Protein AF-A0A8T7DWM3-F1 (afdb_monomer)

Secondary structure (DSSP, 8-state):
-----TTS-HHHHHHHH--S-EEEEESS--HHHHHHHHHHHHH----EEEEES---HHHHHHHHHHT-SEEEES---GGGHHHHHHHHHHHHHHHHHHHHHHHHHHHHHHHHHHHHHHHHHHHHHHT--HHHHHHHHHHHHHHTT--HHHHHHHHHHHHHH--

Solvent-accessible surface area (backbone atoms only — not comparable to full-atom values): 9073 Å² total; per-residue (Å²): 140,84,89,78,61,92,90,50,68,60,47,61,52,46,69,73,67,57,59,83,59,45,80,45,80,41,68,64,75,47,68,74,59,48,50,51,43,35,47,27,38,71,74,56,74,51,23,22,40,37,42,27,63,53,78,52,66,72,47,52,54,49,41,46,71,39,53,46,55,35,81,41,60,72,81,87,57,76,82,50,50,63,62,49,51,53,49,20,44,52,53,35,54,53,53,51,49,54,54,49,52,53,52,53,52,53,49,54,50,51,42,50,53,39,39,53,52,25,33,54,49,43,21,68,79,67,74,39,54,70,70,55,24,49,51,51,48,48,51,52,12,62,77,66,76,47,55,56,53,60,47,15,49,53,50,45,56,54,54,68,72,76,109

pLDDT: mean 90.63, std 6.77, range [48.41, 96.38]

Sequence (163 aa):
MKLIGPEDEASRYVESLRPDAIIIVSDRMGDPVLDVINSVTRTRPAPMLVFTRDSRQDTIDSAVKAGVTTYVVDCDAPERLVPLLNVTRARFKEQKALRKELAETKKALHERKRVEKAKGIIMKTKSLSEDQAYNAMRKLAMNHNKRIGEIAEQIISASEVLV

Foldseek 3Di:
DDDDDLPDLVLVVCVVVVDQEEEAEDQDQDDSVLVSLLSNCVSDQHQYEYEYQDPDPVSVVSSVVSRHQYYHHPDPDPVCPVVRSVSSSVSSVVVVVVVVVVVVVVVVVVLVVLLVVLLVLCCVVVVDDSVRSNVVLVVVCVVVVHDSSVSSVVSVVVVVVVD

Mean predicted aligned error: 6.69 Å

Structure (mmCIF, N/CA/C/O backbone):
data_AF-A0A8T7DWM3-F1
#
_entry.id   AF-A0A8T7DWM3-F1
#
loop_
_atom_site.group_PDB
_atom_site.id
_atom_site.type_symbol
_atom_site.label_atom_id
_atom_site.label_alt_id
_atom_site.label_comp_id
_atom_site.label_asym_id
_atom_site.label_entity_id
_atom_site.label_seq_id
_atom_site.pdbx_PDB_ins_code
_atom_site.Cartn_x
_atom_site.Cartn_y
_atom_site.Cartn_z
_atom_site.occupancy
_atom_site.B_iso_or_equiv
_atom_site.auth_seq_id
_atom_site.auth_comp_id
_atom_site.auth_asym_id
_atom_site.auth_atom_id
_atom_site.pdbx_PDB_model_num
ATOM 1 N N . MET A 1 1 ? 8.293 -12.265 -22.593 1.00 72.56 1 MET A N 1
ATOM 2 C CA . MET A 1 1 ? 8.270 -10.787 -22.532 1.00 72.56 1 MET A CA 1
ATOM 3 C C . MET A 1 1 ? 7.166 -10.305 -23.460 1.00 72.56 1 MET A C 1
ATOM 5 O O . MET A 1 1 ? 7.131 -10.766 -24.593 1.00 72.56 1 MET A O 1
ATOM 9 N N . LYS A 1 2 ? 6.231 -9.478 -22.984 1.00 82.00 2 LYS A N 1
ATOM 10 C CA . LYS A 1 2 ? 5.167 -8.887 -23.811 1.00 82.00 2 LYS A CA 1
ATOM 11 C C . LYS A 1 2 ? 5.457 -7.392 -23.925 1.00 82.00 2 LYS A C 1
ATOM 13 O O . LYS A 1 2 ? 5.616 -6.746 -22.895 1.00 82.00 2 LYS A O 1
ATOM 18 N N . LEU A 1 3 ? 5.579 -6.887 -25.150 1.00 82.88 3 LEU A N 1
ATOM 19 C CA . LEU A 1 3 ? 5.711 -5.455 -25.415 1.00 82.88 3 LEU A CA 1
ATOM 20 C C . LEU A 1 3 ? 4.311 -4.829 -25.420 1.00 82.88 3 LEU A C 1
ATOM 22 O O . LEU A 1 3 ? 3.385 -5.431 -25.966 1.00 82.88 3 LEU A O 1
ATOM 26 N N . ILE A 1 4 ? 4.177 -3.670 -24.784 1.00 81.69 4 ILE A N 1
ATOM 27 C CA . ILE A 1 4 ? 2.934 -2.905 -24.658 1.00 81.69 4 ILE A CA 1
ATOM 28 C C . ILE A 1 4 ? 3.234 -1.502 -25.186 1.00 81.69 4 ILE A C 1
ATOM 30 O O . ILE A 1 4 ? 4.252 -0.918 -24.807 1.00 81.69 4 ILE A O 1
ATOM 34 N N . GLY A 1 5 ? 2.404 -1.008 -26.100 1.00 76.06 5 GLY A N 1
ATOM 35 C CA . GLY A 1 5 ? 2.544 0.324 -26.675 1.00 76.06 5 GLY A CA 1
ATOM 36 C C . GLY A 1 5 ? 1.976 1.421 -25.765 1.00 76.06 5 GLY A C 1
ATOM 37 O O . GLY A 1 5 ? 1.293 1.129 -24.786 1.00 76.06 5 GLY A O 1
ATOM 38 N N . PRO A 1 6 ? 2.227 2.700 -26.081 1.00 67.44 6 PRO A N 1
ATOM 39 C CA . PRO A 1 6 ? 1.728 3.832 -25.296 1.00 67.44 6 PRO A CA 1
ATOM 40 C C . PRO A 1 6 ? 0.200 4.016 -25.358 1.00 67.44 6 PRO A C 1
ATOM 42 O O . PRO A 1 6 ? -0.360 4.638 -24.463 1.00 67.44 6 PRO A O 1
ATOM 45 N N . GLU A 1 7 ? -0.472 3.481 -26.383 1.00 65.56 7 GLU A N 1
ATOM 46 C CA . GLU A 1 7 ? -1.939 3.545 -26.536 1.00 65.56 7 GLU A CA 1
ATOM 47 C C . GLU A 1 7 ? -2.678 2.397 -25.827 1.00 65.56 7 GLU A C 1
ATOM 49 O O . GLU A 1 7 ? -3.905 2.391 -25.742 1.00 65.56 7 GLU A O 1
ATOM 54 N N . ASP A 1 8 ? -1.943 1.411 -25.314 1.00 73.19 8 ASP A N 1
ATOM 55 C CA . ASP A 1 8 ? -2.512 0.251 -24.643 1.00 73.19 8 ASP A CA 1
ATOM 56 C C . ASP A 1 8 ? -2.824 0.548 -23.166 1.00 73.19 8 ASP A C 1
ATOM 58 O O . ASP A 1 8 ? -2.023 1.137 -22.436 1.00 73.19 8 ASP A O 1
ATOM 62 N N . GLU A 1 9 ? -3.943 0.020 -22.660 1.00 80.25 9 GLU A N 1
ATOM 63 C CA . GLU A 1 9 ? -4.235 0.023 -21.222 1.00 80.25 9 GLU A CA 1
ATOM 64 C C . GLU A 1 9 ? -3.302 -0.940 -20.466 1.00 80.25 9 GLU A C 1
ATOM 66 O O . GLU A 1 9 ? -3.628 -2.102 -20.195 1.00 80.25 9 GLU A O 1
ATOM 71 N N . ALA A 1 10 ? -2.116 -0.456 -20.09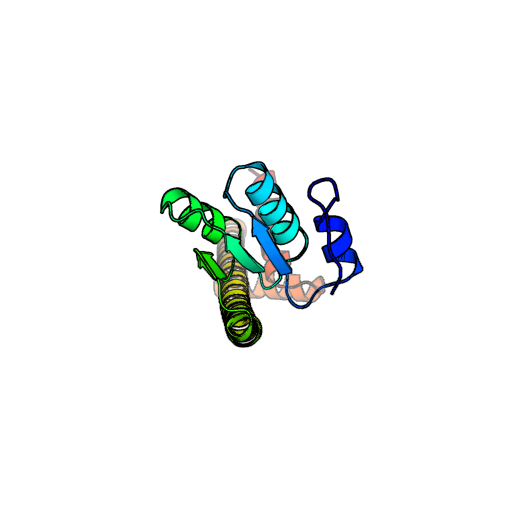3 1.00 83.12 10 ALA A N 1
ATOM 72 C CA . ALA A 1 10 ? -1.097 -1.250 -19.408 1.00 83.12 10 ALA A CA 1
ATOM 73 C C . ALA A 1 10 ? -1.611 -1.926 -18.120 1.00 83.12 10 ALA A C 1
ATOM 75 O O . ALA A 1 10 ? -1.227 -3.059 -17.822 1.00 83.12 10 ALA A O 1
ATOM 76 N N . SER A 1 11 ? -2.514 -1.279 -17.373 1.00 84.31 11 SER A N 1
ATOM 77 C CA . SER A 1 11 ? -3.123 -1.830 -16.152 1.00 84.31 11 SER A CA 1
ATOM 78 C C . SER A 1 11 ? -3.843 -3.157 -16.405 1.00 84.31 11 SER A C 1
ATOM 80 O O . SER A 1 11 ? -3.623 -4.122 -15.671 1.00 84.31 11 SER A O 1
ATOM 82 N N . ARG A 1 12 ? -4.618 -3.258 -17.491 1.00 87.00 12 ARG A N 1
ATOM 83 C CA . ARG A 1 12 ? -5.356 -4.470 -17.876 1.00 87.00 12 ARG A CA 1
ATOM 84 C C . ARG A 1 12 ? -4.422 -5.644 -18.181 1.00 87.00 12 ARG A C 1
ATOM 86 O O . ARG A 1 12 ? -4.682 -6.791 -17.799 1.00 87.00 12 ARG A O 1
ATOM 93 N N . TYR A 1 13 ? -3.303 -5.375 -18.848 1.00 87.25 13 TYR A N 1
ATOM 94 C CA . TYR A 1 13 ? -2.286 -6.395 -19.100 1.00 87.25 13 TYR A CA 1
ATOM 95 C C . TYR A 1 13 ? -1.592 -6.841 -17.814 1.00 87.25 13 TYR A C 1
ATOM 97 O O . TYR A 1 13 ? -1.340 -8.030 -17.634 1.00 87.25 13 TYR A O 1
ATOM 105 N N . VAL A 1 14 ? -1.323 -5.921 -16.886 1.00 89.19 14 VAL A N 1
ATOM 106 C CA . VAL A 1 14 ? -0.707 -6.264 -15.598 1.00 89.19 14 VAL A CA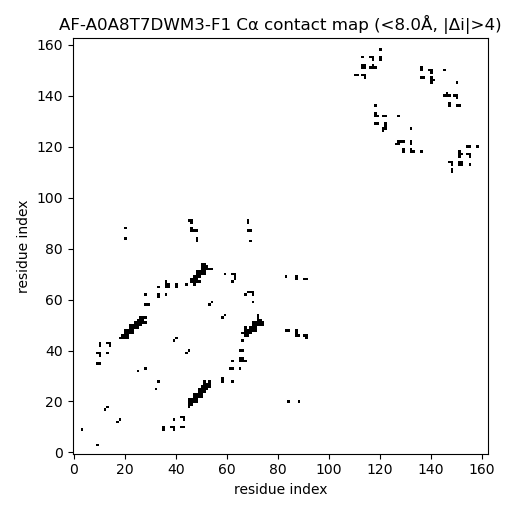 1
ATOM 107 C C . VAL A 1 14 ? -1.641 -7.119 -14.737 1.00 89.19 14 VAL A C 1
ATOM 109 O O . VAL A 1 14 ? -1.180 -8.063 -14.090 1.00 89.19 14 VAL A O 1
ATOM 112 N N . GLU A 1 15 ? -2.947 -6.850 -14.745 1.00 88.81 15 GLU A N 1
ATOM 113 C CA . GLU A 1 15 ? -3.931 -7.682 -14.040 1.00 88.81 15 GLU A CA 1
ATOM 114 C C . GLU A 1 15 ? -4.003 -9.104 -14.592 1.00 88.81 15 GLU A C 1
ATOM 116 O O . GLU A 1 15 ? -3.987 -10.072 -13.823 1.00 88.81 15 GLU A O 1
ATOM 121 N N . SER A 1 16 ? -4.075 -9.224 -15.919 1.00 89.19 16 SER A N 1
ATOM 122 C CA . SER A 1 16 ? -4.256 -10.505 -16.603 1.00 89.19 16 SER A CA 1
ATOM 123 C C . SER A 1 16 ? -2.986 -11.355 -16.602 1.00 89.19 16 SER A C 1
ATOM 125 O O . SER A 1 16 ? -3.037 -12.533 -16.255 1.00 89.19 16 SER A O 1
ATOM 127 N N . LEU A 1 17 ? -1.838 -10.764 -16.938 1.00 89.56 17 LEU A N 1
ATOM 128 C CA . LEU A 1 17 ? -0.566 -11.482 -17.060 1.00 89.56 17 LEU A CA 1
ATOM 129 C C . LEU A 1 17 ? 0.153 -11.662 -15.724 1.00 89.56 17 LEU A C 1
ATOM 131 O O . LEU A 1 17 ? 0.989 -12.553 -15.605 1.00 89.56 17 LEU A O 1
ATOM 135 N N . ARG A 1 18 ? -0.153 -10.824 -14.724 1.00 89.44 18 ARG A N 1
ATOM 136 C CA . ARG A 1 18 ? 0.489 -10.823 -13.399 1.00 89.44 18 ARG A CA 1
ATOM 137 C C . ARG A 1 18 ? 2.021 -10.886 -13.493 1.00 89.44 18 ARG A C 1
ATOM 139 O O . ARG A 1 18 ? 2.620 -11.810 -12.937 1.00 89.44 18 ARG A O 1
ATOM 146 N N . PRO A 1 19 ? 2.655 -9.914 -14.171 1.00 90.94 19 PRO A N 1
ATOM 147 C CA . PRO A 1 19 ? 4.089 -9.939 -14.400 1.00 90.94 19 PRO A CA 1
ATOM 148 C C . PRO A 1 19 ? 4.872 -9.918 -13.084 1.00 90.94 19 PRO A C 1
ATOM 150 O O . PRO A 1 19 ? 4.452 -9.329 -12.084 1.00 90.94 19 PRO A O 1
ATOM 153 N N . ASP A 1 20 ? 6.036 -10.557 -13.108 1.00 90.88 20 ASP A N 1
ATOM 154 C CA . ASP A 1 20 ? 6.998 -10.583 -12.008 1.00 90.88 20 ASP A CA 1
ATOM 155 C C . ASP A 1 20 ? 7.945 -9.369 -12.016 1.00 90.88 20 ASP A C 1
ATOM 157 O O . ASP A 1 20 ? 8.585 -9.088 -11.003 1.00 90.88 20 ASP A O 1
ATOM 161 N N . ALA A 1 21 ? 8.014 -8.630 -13.126 1.00 92.25 21 ALA A N 1
ATOM 162 C CA . ALA A 1 21 ? 8.621 -7.308 -13.243 1.00 92.25 21 ALA A CA 1
ATOM 163 C C . ALA A 1 21 ? 8.042 -6.542 -14.445 1.00 92.25 21 ALA A C 1
ATOM 165 O O . ALA A 1 21 ? 7.574 -7.143 -15.412 1.00 92.25 21 ALA A O 1
ATOM 166 N N . ILE A 1 22 ? 8.111 -5.215 -14.395 1.00 93.19 22 ILE A N 1
ATOM 167 C CA . ILE A 1 22 ? 7.692 -4.307 -15.464 1.00 93.19 22 ILE A CA 1
ATOM 168 C C . ILE A 1 22 ? 8.890 -3.441 -15.842 1.00 93.19 22 ILE A C 1
ATOM 170 O O . ILE A 1 22 ? 9.562 -2.894 -14.966 1.00 93.19 22 ILE A O 1
ATOM 174 N N . ILE A 1 23 ? 9.151 -3.326 -17.142 1.00 92.56 23 ILE A N 1
ATOM 175 C CA . ILE A 1 23 ? 10.186 -2.452 -17.691 1.00 92.56 23 ILE A CA 1
ATOM 176 C C . ILE A 1 23 ? 9.488 -1.349 -18.474 1.00 92.56 23 ILE A C 1
ATOM 178 O O . ILE A 1 23 ? 8.667 -1.639 -19.342 1.00 92.56 23 ILE A O 1
ATOM 182 N N . ILE A 1 24 ? 9.818 -0.102 -18.165 1.00 91.19 24 ILE A N 1
ATOM 183 C CA . ILE A 1 24 ? 9.326 1.073 -18.878 1.00 91.19 24 ILE A CA 1
ATOM 184 C C . ILE A 1 24 ? 10.527 1.736 -19.529 1.00 91.19 24 ILE A C 1
ATOM 186 O O . ILE A 1 24 ? 11.540 1.966 -18.873 1.00 91.19 24 ILE A O 1
ATOM 190 N N . VAL A 1 25 ? 10.411 2.037 -20.815 1.00 90.50 25 VAL A N 1
ATOM 191 C CA . VAL A 1 25 ? 11.433 2.757 -21.571 1.00 90.50 25 VAL A CA 1
ATOM 192 C C . VAL A 1 25 ? 10.792 4.034 -22.085 1.00 90.50 25 VAL A C 1
ATOM 194 O O . VAL A 1 25 ? 9.784 3.970 -22.784 1.00 90.50 25 VAL A O 1
ATOM 197 N N . SER A 1 26 ? 11.341 5.184 -21.711 1.00 89.25 26 SER A N 1
ATOM 198 C CA . SER A 1 26 ? 10.850 6.482 -22.178 1.00 89.25 26 SER A CA 1
ATOM 199 C C . SER A 1 26 ? 11.980 7.494 -22.210 1.00 89.25 26 SER A C 1
ATOM 201 O O . SER A 1 26 ? 12.696 7.629 -21.227 1.00 89.25 26 SER A O 1
ATOM 203 N N . ASP A 1 27 ? 12.119 8.271 -23.282 1.00 89.12 27 ASP A N 1
ATOM 204 C CA . ASP A 1 27 ? 13.134 9.332 -23.342 1.00 89.12 27 ASP A CA 1
ATOM 205 C C . ASP A 1 27 ? 12.900 10.420 -22.285 1.00 89.12 27 ASP A C 1
ATOM 207 O O . ASP A 1 27 ? 13.856 10.975 -21.748 1.00 89.12 27 ASP A O 1
ATOM 211 N N . ARG A 1 28 ? 11.633 10.705 -21.960 1.00 88.06 28 ARG A N 1
ATOM 212 C CA . ARG A 1 28 ? 11.247 11.719 -20.973 1.00 88.06 28 ARG A CA 1
ATOM 213 C C . ARG A 1 28 ? 10.235 11.195 -19.972 1.00 88.06 28 ARG A C 1
ATOM 215 O O . ARG A 1 28 ? 9.346 10.415 -20.315 1.00 88.06 28 ARG A O 1
ATOM 222 N N . MET A 1 29 ? 10.331 11.696 -18.748 1.00 88.06 29 MET A N 1
ATOM 223 C CA . MET A 1 29 ? 9.377 11.403 -17.688 1.00 88.06 29 MET A CA 1
ATOM 224 C C . MET A 1 29 ? 8.433 12.593 -17.527 1.00 88.06 29 MET A C 1
ATOM 226 O O . MET A 1 29 ? 8.800 13.642 -16.998 1.00 88.06 29 MET A O 1
ATOM 230 N N . GLY A 1 30 ? 7.219 12.433 -18.047 1.00 86.44 30 GLY A N 1
ATOM 231 C CA . GLY A 1 30 ? 6.132 13.404 -17.944 1.00 86.44 30 GLY A CA 1
ATOM 232 C C . GLY A 1 30 ? 4.823 12.732 -17.541 1.00 86.44 30 GLY A C 1
ATOM 233 O O . GLY A 1 30 ? 4.778 11.510 -17.366 1.00 86.44 30 GLY A O 1
ATOM 234 N N . ASP A 1 31 ? 3.767 13.534 -17.433 1.00 87.38 31 ASP A N 1
ATOM 235 C CA . ASP A 1 31 ? 2.469 13.113 -16.895 1.00 87.38 31 ASP A CA 1
ATOM 236 C C . ASP A 1 31 ? 1.913 11.825 -17.527 1.00 87.38 31 ASP A C 1
ATOM 238 O O . ASP A 1 31 ? 1.586 10.920 -16.765 1.00 87.38 31 ASP A O 1
ATOM 242 N N . PRO A 1 32 ? 1.932 11.616 -18.863 1.00 87.56 32 PRO A N 1
ATOM 243 C CA . PRO A 1 32 ? 1.370 10.395 -19.451 1.00 87.56 32 PRO A CA 1
ATOM 244 C C . PRO A 1 32 ? 2.030 9.101 -18.949 1.00 87.56 32 PRO A C 1
ATOM 246 O O . PRO A 1 32 ? 1.360 8.105 -18.683 1.00 87.56 32 PRO A O 1
ATOM 249 N N . VAL A 1 33 ? 3.357 9.103 -18.781 1.00 89.00 33 VAL A N 1
ATOM 250 C CA . VAL A 1 33 ? 4.097 7.927 -18.292 1.00 89.00 33 VAL A CA 1
ATOM 251 C C . VAL A 1 33 ? 3.871 7.745 -16.792 1.00 89.00 33 VAL A C 1
ATOM 253 O O . VAL A 1 33 ? 3.708 6.619 -16.318 1.00 89.00 33 VAL A O 1
ATOM 256 N N . LEU A 1 34 ? 3.831 8.847 -16.039 1.00 90.56 34 LEU A N 1
ATOM 257 C CA . LEU A 1 34 ? 3.534 8.820 -14.608 1.00 90.56 34 LEU A CA 1
ATOM 258 C C . LEU A 1 34 ? 2.110 8.321 -14.333 1.00 90.56 34 LEU A C 1
ATOM 260 O O . LEU A 1 34 ? 1.916 7.558 -13.388 1.00 90.56 34 LEU A O 1
ATOM 264 N N . ASP A 1 35 ? 1.138 8.672 -15.171 1.00 89.88 35 ASP A N 1
ATOM 265 C CA . ASP A 1 35 ? -0.243 8.197 -15.082 1.00 89.88 35 ASP A CA 1
ATOM 266 C C . ASP A 1 35 ? -0.328 6.687 -15.294 1.00 89.88 35 ASP A C 1
ATOM 268 O O . ASP A 1 35 ? -0.984 5.988 -14.516 1.00 89.88 35 ASP A O 1
ATOM 272 N N . VAL A 1 36 ? 0.411 6.152 -16.270 1.00 88.94 36 VAL A N 1
ATOM 273 C CA . VAL A 1 36 ? 0.532 4.702 -16.476 1.00 88.94 36 VAL A CA 1
ATOM 274 C C . VAL A 1 36 ? 1.150 4.021 -15.251 1.00 88.94 36 VAL A C 1
ATOM 276 O O . VAL A 1 36 ? 0.598 3.035 -14.755 1.00 88.94 36 VAL A O 1
ATOM 279 N N . ILE A 1 37 ? 2.252 4.554 -14.712 1.00 91.44 37 ILE A N 1
ATOM 280 C CA . ILE A 1 37 ? 2.905 4.017 -13.504 1.00 91.44 37 ILE A CA 1
ATOM 281 C C . ILE A 1 37 ? 1.937 4.021 -12.317 1.00 91.44 37 ILE A C 1
ATOM 283 O O . ILE A 1 37 ? 1.821 3.016 -11.609 1.00 91.44 37 ILE A O 1
ATOM 287 N N . ASN A 1 38 ? 1.223 5.128 -12.107 1.00 91.00 38 ASN A N 1
ATOM 288 C CA . ASN A 1 38 ? 0.252 5.287 -11.030 1.00 91.00 38 ASN A CA 1
ATOM 289 C C . ASN A 1 38 ? -0.922 4.315 -11.177 1.00 91.00 38 ASN A C 1
ATOM 291 O O . ASN A 1 38 ? -1.310 3.672 -10.199 1.00 91.00 38 ASN A O 1
ATOM 295 N N . SER A 1 39 ? -1.467 4.190 -12.387 1.00 89.75 39 SER A N 1
ATOM 296 C CA . SER A 1 39 ? -2.552 3.265 -12.719 1.00 89.75 39 SER A CA 1
ATOM 297 C C . SER A 1 39 ? -2.148 1.828 -12.396 1.00 89.75 39 SER A C 1
ATOM 299 O O . SER A 1 39 ? -2.781 1.162 -11.576 1.00 89.75 39 SER A O 1
ATOM 301 N N . VAL A 1 40 ? -1.003 1.383 -12.920 1.00 91.00 40 VAL A N 1
ATOM 302 C CA . VAL A 1 40 ? -0.487 0.035 -12.673 1.00 91.00 40 VAL A CA 1
ATOM 303 C C . VAL A 1 40 ? -0.189 -0.195 -11.189 1.00 91.00 40 VAL A C 1
ATOM 305 O O . VAL A 1 40 ? -0.559 -1.234 -10.642 1.00 91.00 40 VAL A O 1
ATOM 308 N N . THR A 1 41 ? 0.441 0.766 -10.512 1.00 89.94 41 THR A N 1
ATOM 309 C CA . THR A 1 41 ? 0.797 0.648 -9.090 1.00 89.94 41 THR A CA 1
ATOM 310 C C . THR A 1 41 ? -0.437 0.537 -8.198 1.00 89.94 41 THR A C 1
ATOM 312 O O . THR A 1 41 ? -0.425 -0.238 -7.241 1.00 89.94 41 THR A O 1
ATOM 315 N N . ARG A 1 42 ? -1.513 1.274 -8.503 1.00 88.38 42 ARG A N 1
ATOM 316 C CA . ARG A 1 42 ? -2.788 1.196 -7.768 1.00 88.38 42 ARG A CA 1
ATOM 317 C C . ARG A 1 42 ? -3.495 -0.130 -7.993 1.00 88.38 42 ARG A C 1
ATOM 319 O O . ARG A 1 42 ? -4.001 -0.713 -7.038 1.00 88.38 42 ARG A O 1
ATOM 326 N N . THR A 1 43 ? -3.508 -0.597 -9.234 1.00 88.19 43 THR A N 1
ATOM 327 C CA . THR A 1 43 ? -4.161 -1.844 -9.615 1.00 88.19 43 THR A CA 1
ATOM 328 C C . THR A 1 43 ? -3.435 -3.063 -9.050 1.00 88.19 43 THR A C 1
ATOM 330 O O . THR A 1 43 ? -4.026 -3.909 -8.376 1.00 88.19 43 THR A O 1
ATOM 333 N N . ARG A 1 44 ? -2.127 -3.165 -9.300 1.00 87.00 44 ARG A N 1
ATOM 334 C CA . ARG A 1 44 ? -1.299 -4.270 -8.822 1.00 87.00 44 ARG A CA 1
ATOM 335 C C . ARG A 1 44 ? 0.162 -3.828 -8.698 1.00 87.00 44 ARG A C 1
ATOM 337 O O . ARG A 1 44 ? 0.891 -3.847 -9.688 1.00 87.00 44 ARG A O 1
ATOM 344 N N . PRO A 1 45 ? 0.632 -3.539 -7.472 1.00 88.25 45 PRO A N 1
ATOM 345 C CA . PRO A 1 45 ? 2.039 -3.252 -7.235 1.00 88.25 45 PRO A CA 1
ATOM 346 C C . PRO A 1 45 ? 2.930 -4.398 -7.737 1.00 88.25 45 PRO A C 1
ATOM 348 O O . PRO A 1 45 ? 2.747 -5.554 -7.334 1.00 88.25 45 PRO A O 1
ATOM 351 N N . ALA A 1 46 ? 3.909 -4.066 -8.575 1.00 92.12 46 ALA A N 1
ATOM 352 C CA . ALA A 1 46 ? 4.909 -4.980 -9.117 1.00 92.12 46 ALA A CA 1
ATOM 353 C C . ALA A 1 46 ? 6.283 -4.282 -9.172 1.00 92.12 46 ALA A C 1
ATOM 355 O O . ALA A 1 46 ? 6.325 -3.051 -9.193 1.00 92.12 46 ALA A O 1
ATOM 356 N N . PRO A 1 47 ? 7.404 -5.027 -9.198 1.00 94.88 47 PRO A N 1
ATOM 357 C CA . PRO A 1 47 ? 8.726 -4.435 -9.387 1.00 94.88 47 PRO A CA 1
ATOM 358 C C . PRO A 1 47 ? 8.789 -3.675 -10.718 1.00 94.88 47 PRO A C 1
ATOM 360 O O . PRO A 1 47 ? 8.535 -4.267 -11.767 1.00 94.88 47 PRO A O 1
ATOM 363 N N . MET A 1 48 ? 9.133 -2.387 -10.678 1.00 94.56 48 MET A N 1
ATOM 364 C CA . MET A 1 48 ? 9.206 -1.522 -11.863 1.00 94.56 48 MET A CA 1
ATOM 365 C C . MET A 1 48 ? 10.615 -0.975 -12.066 1.00 94.56 48 MET A C 1
ATOM 367 O O . MET A 1 48 ? 11.163 -0.319 -11.174 1.00 94.56 48 MET A O 1
ATOM 371 N N . LEU A 1 49 ? 11.162 -1.221 -13.254 1.00 94.62 49 LEU A N 1
ATOM 372 C CA . LEU A 1 49 ? 12.437 -0.699 -13.730 1.00 94.62 49 LEU A CA 1
ATOM 373 C C . LEU A 1 49 ? 12.172 0.299 -14.863 1.00 94.62 49 LEU A C 1
ATOM 375 O O . LEU A 1 49 ? 11.569 -0.061 -15.871 1.00 94.62 49 LEU A O 1
ATOM 379 N N . VAL A 1 50 ? 12.610 1.543 -14.695 1.00 93.56 50 VAL A N 1
ATOM 380 C CA . VAL A 1 50 ? 12.486 2.595 -15.711 1.00 93.56 50 VAL A CA 1
ATOM 381 C C . VAL A 1 50 ? 13.852 2.863 -16.328 1.00 93.56 50 VAL A C 1
ATOM 383 O O . VAL A 1 50 ? 14.805 3.130 -15.600 1.00 93.56 50 VAL A O 1
ATOM 386 N N . PHE A 1 51 ? 13.924 2.829 -17.656 1.00 92.75 51 PHE A N 1
ATOM 387 C CA . PHE A 1 51 ? 15.043 3.330 -18.445 1.00 92.75 51 PHE A CA 1
ATOM 388 C C . PHE A 1 51 ? 14.638 4.626 -19.134 1.00 92.75 51 PHE A C 1
ATOM 390 O O . PHE A 1 51 ? 13.617 4.679 -19.824 1.00 92.75 51 PHE A O 1
ATOM 397 N N . THR A 1 52 ? 15.436 5.670 -18.948 1.00 93.12 52 THR A N 1
ATOM 398 C CA . THR A 1 52 ? 15.135 6.991 -19.493 1.00 93.12 52 THR A CA 1
ATOM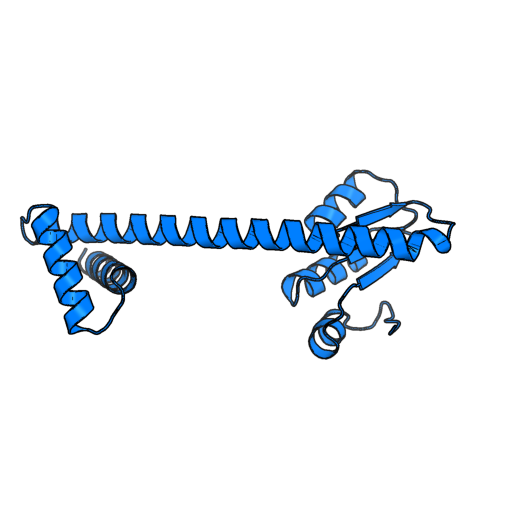 399 C C . THR A 1 52 ? 16.385 7.819 -19.741 1.00 93.12 52 THR A C 1
ATOM 401 O O . THR A 1 52 ? 17.473 7.451 -19.310 1.00 93.12 52 THR A O 1
ATOM 404 N N . ARG A 1 53 ? 16.232 8.930 -20.462 1.00 92.56 53 ARG A N 1
ATOM 405 C CA . ARG A 1 53 ? 17.262 9.966 -20.617 1.00 92.56 53 ARG A CA 1
ATOM 406 C C . ARG A 1 53 ? 17.002 11.174 -19.714 1.00 92.56 53 ARG A C 1
ATOM 408 O O . ARG A 1 53 ? 17.782 12.120 -19.688 1.00 92.56 53 ARG A O 1
ATOM 415 N N . ASP A 1 54 ? 15.893 11.169 -18.976 1.00 92.50 54 ASP A N 1
ATOM 416 C CA . ASP A 1 54 ? 15.515 12.271 -18.099 1.00 92.50 54 ASP A CA 1
ATOM 417 C C . ASP A 1 54 ? 16.266 12.187 -16.765 1.00 92.50 54 ASP A C 1
ATOM 419 O O . ASP A 1 54 ? 15.969 11.350 -15.912 1.00 92.50 54 ASP A O 1
ATOM 423 N N . SER A 1 55 ? 17.265 13.050 -16.594 1.00 93.25 55 SER A N 1
ATOM 424 C CA . SER A 1 55 ? 18.110 13.124 -15.397 1.00 93.25 55 SER A CA 1
ATOM 425 C C . SER A 1 55 ? 17.634 14.156 -14.371 1.00 93.25 55 SER A C 1
ATOM 427 O O . SER A 1 55 ? 18.293 14.361 -13.349 1.00 93.25 55 SER A O 1
ATOM 429 N N . ARG A 1 56 ? 16.508 14.836 -14.625 1.00 94.06 56 ARG A N 1
ATOM 430 C CA . ARG A 1 56 ? 16.038 15.922 -13.759 1.00 94.06 56 ARG A CA 1
ATOM 431 C C . ARG A 1 56 ? 15.521 15.374 -12.425 1.00 94.06 56 ARG A C 1
ATOM 433 O O . ARG A 1 56 ? 14.712 14.446 -12.393 1.00 94.06 56 ARG A O 1
ATOM 440 N N . GLN A 1 57 ? 15.949 15.976 -11.316 1.00 93.31 57 GLN A N 1
ATOM 441 C CA . GLN A 1 57 ? 15.637 15.490 -9.965 1.00 93.31 57 GLN A CA 1
ATOM 442 C C . GLN A 1 57 ? 14.130 15.460 -9.654 1.00 93.31 57 GLN A C 1
ATOM 444 O O . GLN A 1 57 ? 13.649 14.523 -9.021 1.00 93.31 57 GLN A O 1
ATOM 449 N N . ASP A 1 58 ? 13.374 16.448 -10.131 1.00 93.19 58 ASP A N 1
ATOM 450 C CA . ASP A 1 58 ? 11.915 16.524 -9.986 1.00 93.19 58 ASP A CA 1
ATOM 451 C C . ASP A 1 58 ? 11.210 15.305 -10.603 1.00 93.19 58 ASP A C 1
ATOM 453 O O . ASP A 1 58 ? 10.267 14.758 -10.020 1.00 93.19 58 ASP A O 1
ATOM 457 N N . THR A 1 59 ? 11.694 14.839 -11.755 1.00 92.38 59 THR A N 1
ATOM 458 C CA . THR A 1 59 ? 11.152 13.652 -12.424 1.00 92.38 59 THR A CA 1
ATOM 459 C C . THR A 1 59 ? 11.521 12.356 -11.722 1.00 92.38 59 THR A C 1
ATOM 461 O O . THR A 1 59 ? 10.659 11.486 -11.580 1.00 92.38 59 THR A O 1
ATOM 464 N N . ILE A 1 60 ? 12.751 12.250 -11.211 1.00 93.06 60 ILE A N 1
ATOM 465 C CA . ILE A 1 60 ? 13.202 11.109 -10.407 1.00 93.06 60 ILE A CA 1
ATOM 466 C C . ILE A 1 60 ? 12.316 10.979 -9.164 1.00 93.06 60 ILE A C 1
ATOM 468 O O . ILE A 1 60 ? 11.747 9.915 -8.911 1.00 93.06 60 ILE A O 1
ATOM 472 N N . ASP A 1 61 ? 12.132 12.073 -8.423 1.00 93.06 61 ASP A N 1
ATOM 473 C CA . ASP A 1 61 ? 11.314 12.090 -7.210 1.00 93.06 61 ASP A CA 1
ATOM 474 C C . ASP A 1 61 ? 9.852 11.736 -7.509 1.00 93.06 61 ASP A C 1
ATOM 476 O O . ASP A 1 61 ? 9.219 10.987 -6.759 1.00 93.06 61 ASP A O 1
ATOM 480 N N . SER A 1 62 ? 9.309 12.252 -8.614 1.00 92.69 62 SER A N 1
ATOM 481 C CA . SER A 1 62 ? 7.936 11.971 -9.045 1.00 92.69 62 SER A CA 1
ATOM 482 C C . SER A 1 62 ? 7.752 10.504 -9.436 1.00 92.69 62 SER A C 1
ATOM 484 O O . SER A 1 62 ? 6.782 9.873 -9.017 1.00 92.69 62 SER A O 1
ATOM 486 N N . ALA A 1 63 ? 8.713 9.924 -10.155 1.00 92.25 63 ALA A N 1
ATOM 487 C CA . ALA A 1 63 ? 8.704 8.517 -10.540 1.00 92.25 63 ALA A CA 1
ATOM 488 C C . ALA A 1 63 ? 8.790 7.587 -9.318 1.00 92.25 63 ALA A C 1
ATOM 490 O O . ALA A 1 63 ? 8.011 6.637 -9.191 1.00 92.25 63 ALA A O 1
ATOM 491 N N . VAL A 1 64 ? 9.689 7.884 -8.374 1.00 91.69 64 VAL A N 1
ATOM 492 C CA . VAL A 1 64 ? 9.820 7.128 -7.118 1.00 91.69 64 VAL A CA 1
ATOM 493 C C . VAL A 1 64 ? 8.525 7.204 -6.304 1.00 91.69 64 VAL A C 1
ATOM 495 O O . VAL A 1 64 ? 8.042 6.178 -5.818 1.00 91.69 64 VAL A O 1
ATOM 498 N N . LYS A 1 65 ? 7.911 8.391 -6.199 1.00 90.81 65 LYS A N 1
ATOM 499 C CA . LYS A 1 65 ? 6.611 8.573 -5.528 1.00 90.81 65 LYS A CA 1
ATOM 500 C C . LYS A 1 65 ? 5.484 7.795 -6.212 1.00 90.81 65 LYS A C 1
ATOM 502 O O . LYS A 1 65 ? 4.639 7.241 -5.511 1.00 90.81 65 LYS A O 1
ATOM 507 N N . ALA A 1 66 ? 5.491 7.721 -7.542 1.00 90.62 66 ALA A N 1
ATOM 508 C CA . ALA A 1 66 ? 4.493 6.993 -8.324 1.00 90.62 66 ALA A CA 1
ATOM 509 C C . ALA A 1 66 ? 4.595 5.461 -8.170 1.00 90.62 66 ALA A C 1
ATOM 511 O O . ALA A 1 66 ? 3.623 4.754 -8.426 1.00 90.62 66 ALA A O 1
ATOM 512 N N . GLY A 1 67 ? 5.735 4.940 -7.699 1.00 88.62 67 GLY A N 1
ATOM 513 C CA . GLY A 1 67 ? 5.922 3.513 -7.410 1.00 88.62 67 GLY A CA 1
ATOM 514 C C . GLY A 1 67 ? 7.073 2.842 -8.156 1.00 88.62 67 GLY A C 1
ATOM 515 O O . GLY A 1 67 ? 7.239 1.626 -8.038 1.00 88.62 67 GLY A O 1
ATOM 516 N N . VAL A 1 68 ? 7.894 3.606 -8.885 1.00 92.88 68 VAL A N 1
ATOM 517 C CA . VAL A 1 68 ? 9.092 3.075 -9.544 1.00 92.88 68 VAL A CA 1
ATOM 518 C C . VAL A 1 68 ? 10.070 2.544 -8.502 1.00 92.88 68 VAL A C 1
ATOM 520 O O . VAL A 1 68 ? 10.403 3.215 -7.527 1.00 92.88 68 VAL A O 1
ATOM 523 N N . THR A 1 69 ? 10.544 1.316 -8.712 1.00 93.50 69 THR A N 1
ATOM 524 C CA . THR A 1 69 ? 11.491 0.672 -7.795 1.00 93.50 69 THR A CA 1
ATOM 525 C C . THR A 1 69 ? 12.938 0.981 -8.168 1.00 93.50 69 THR A C 1
ATOM 527 O O . THR A 1 69 ? 13.811 1.050 -7.304 1.00 93.50 69 THR A O 1
ATOM 530 N N . THR A 1 70 ? 13.224 1.145 -9.456 1.00 93.69 70 THR A N 1
ATOM 531 C CA . THR A 1 70 ? 14.564 1.468 -9.945 1.00 93.69 70 THR A CA 1
ATOM 532 C C . THR A 1 70 ? 14.452 2.379 -11.157 1.00 93.69 70 THR A C 1
ATOM 534 O O . THR A 1 70 ? 13.725 2.072 -12.098 1.00 93.69 70 THR A O 1
ATOM 537 N N . TYR A 1 71 ? 15.173 3.494 -11.111 1.00 93.19 71 TYR A N 1
ATOM 538 C CA . TYR A 1 71 ? 15.208 4.514 -12.149 1.00 93.19 71 TYR A CA 1
ATOM 539 C C . TYR A 1 71 ? 16.625 4.578 -12.711 1.00 93.19 71 TYR A C 1
ATOM 541 O O . TYR A 1 71 ? 17.575 4.775 -11.952 1.00 93.19 71 TYR A O 1
ATOM 549 N N . VAL A 1 72 ? 16.774 4.355 -14.012 1.00 92.50 72 VAL A N 1
ATOM 550 C CA . VAL A 1 72 ? 18.073 4.262 -14.675 1.00 92.50 72 VAL A CA 1
ATOM 551 C C . VAL A 1 72 ? 18.131 5.278 -15.802 1.00 92.50 72 VAL A C 1
ATOM 553 O O . VAL A 1 72 ? 17.330 5.228 -16.735 1.00 92.50 72 VAL A O 1
ATOM 556 N N . VAL A 1 73 ? 19.103 6.180 -15.698 1.00 90.75 73 VAL A N 1
ATOM 557 C CA . VAL A 1 73 ? 19.389 7.198 -16.709 1.00 90.75 73 VAL A CA 1
ATOM 558 C C . VAL A 1 73 ? 20.496 6.690 -17.626 1.00 90.75 73 VAL A C 1
ATOM 560 O O . VAL A 1 73 ? 21.457 6.103 -17.128 1.00 90.75 73 VAL A O 1
ATOM 563 N N . ASP A 1 74 ? 20.346 6.902 -18.935 1.00 85.25 74 ASP A N 1
ATOM 564 C CA . ASP A 1 74 ? 21.370 6.648 -19.960 1.00 85.25 74 ASP A CA 1
ATOM 565 C C . ASP A 1 74 ? 22.013 5.253 -19.853 1.00 85.25 74 ASP A C 1
ATOM 567 O O . ASP A 1 74 ? 23.227 5.096 -19.754 1.00 85.25 74 ASP A O 1
ATOM 571 N N . CYS A 1 75 ? 21.183 4.204 -19.845 1.00 79.12 75 CYS A N 1
ATOM 572 C CA . CYS A 1 75 ? 21.687 2.833 -19.872 1.00 79.12 75 CYS A CA 1
ATOM 573 C C . CYS A 1 75 ? 21.941 2.372 -21.309 1.00 79.12 75 CYS A C 1
ATOM 575 O O . CYS A 1 75 ? 21.003 2.090 -22.052 1.00 79.12 75 CYS A O 1
ATOM 577 N N . ASP A 1 76 ? 23.211 2.242 -21.665 1.00 78.75 76 ASP A N 1
ATOM 578 C CA . ASP A 1 76 ? 23.713 1.792 -22.966 1.00 78.75 76 ASP A CA 1
ATOM 579 C C . ASP A 1 76 ? 24.299 0.365 -22.940 1.00 78.75 76 ASP A C 1
ATOM 581 O O . ASP A 1 76 ? 24.824 -0.113 -23.943 1.00 78.75 76 ASP A O 1
ATOM 585 N N . ALA A 1 77 ? 24.156 -0.346 -21.817 1.00 84.81 77 ALA A N 1
ATOM 586 C CA . ALA A 1 77 ? 24.767 -1.653 -21.566 1.00 84.81 77 ALA A CA 1
ATOM 587 C C . ALA A 1 77 ? 23.708 -2.750 -21.294 1.00 84.81 77 ALA A C 1
ATOM 589 O O . ALA A 1 77 ? 23.245 -2.892 -20.151 1.00 84.81 77 ALA A O 1
ATOM 590 N N . PRO A 1 78 ? 23.308 -3.547 -22.308 1.00 80.00 78 PRO A N 1
ATOM 591 C CA . PRO A 1 78 ? 22.283 -4.591 -22.183 1.00 80.00 78 PRO A CA 1
ATOM 592 C C . PRO A 1 78 ? 22.577 -5.650 -21.111 1.00 80.00 78 PRO A C 1
ATOM 594 O O . PRO A 1 78 ? 21.660 -6.159 -20.464 1.00 80.00 78 PRO A O 1
ATOM 597 N N . GLU A 1 79 ? 23.850 -5.962 -20.871 1.00 88.00 79 GLU A N 1
ATOM 598 C CA . GLU A 1 79 ? 24.310 -6.915 -19.858 1.00 88.00 79 GLU A CA 1
ATOM 599 C C . GLU A 1 79 ? 23.918 -6.510 -18.428 1.00 88.00 79 GLU A C 1
ATOM 601 O O . GLU A 1 79 ? 23.811 -7.362 -17.541 1.00 88.00 79 GLU A O 1
ATOM 606 N N . ARG A 1 80 ? 23.630 -5.222 -18.192 1.00 87.75 80 ARG A N 1
ATOM 607 C CA . ARG A 1 80 ? 23.200 -4.708 -16.884 1.00 87.75 80 ARG A CA 1
ATOM 608 C C . ARG A 1 80 ? 21.733 -4.988 -16.583 1.00 87.75 80 ARG A C 1
ATOM 610 O O . ARG A 1 80 ? 21.332 -4.879 -15.423 1.00 87.75 80 ARG A O 1
ATOM 617 N N . LEU A 1 81 ? 20.936 -5.386 -17.576 1.00 87.56 81 LEU A N 1
ATOM 618 C CA . LEU A 1 81 ? 19.498 -5.587 -17.413 1.00 87.56 81 LEU A CA 1
ATOM 619 C C . LEU A 1 81 ? 19.173 -6.649 -16.355 1.00 87.56 81 LEU A C 1
ATOM 621 O O . LEU A 1 81 ? 18.350 -6.410 -15.472 1.00 87.56 81 LEU A O 1
ATOM 625 N N . VAL A 1 82 ? 19.827 -7.813 -16.418 1.00 90.88 82 VAL A N 1
ATOM 626 C CA . VAL A 1 82 ? 19.563 -8.925 -15.489 1.00 90.88 82 VAL A CA 1
ATOM 627 C C . VAL A 1 82 ? 19.939 -8.552 -14.043 1.00 90.88 82 VAL A C 1
ATOM 629 O O . VAL A 1 82 ? 19.087 -8.703 -13.161 1.00 90.88 82 VAL A O 1
ATOM 632 N N . PRO A 1 83 ? 21.142 -8.006 -13.760 1.00 92.75 83 PRO A N 1
ATOM 633 C CA . PRO A 1 83 ? 21.468 -7.486 -12.433 1.00 92.75 83 PRO A CA 1
ATOM 634 C C . PRO A 1 83 ? 20.492 -6.417 -11.929 1.00 92.75 83 PRO A C 1
ATOM 636 O O . PRO A 1 83 ? 20.064 -6.485 -10.776 1.00 92.75 83 PRO A O 1
ATOM 639 N N . LEU A 1 84 ? 20.104 -5.460 -12.781 1.00 92.38 84 LEU A N 1
ATOM 640 C CA . LEU A 1 84 ? 19.164 -4.402 -12.406 1.00 92.38 84 LEU A CA 1
ATOM 641 C C . LEU A 1 84 ? 17.805 -4.988 -12.026 1.00 92.38 84 LEU A C 1
ATOM 643 O O . LEU A 1 84 ? 17.309 -4.681 -10.948 1.00 92.38 84 LEU A O 1
ATOM 647 N N . LEU A 1 85 ? 17.252 -5.905 -12.824 1.00 92.25 85 LEU A N 1
ATOM 648 C CA . LEU A 1 85 ? 15.995 -6.587 -12.503 1.00 92.25 85 LEU A CA 1
ATOM 649 C C . LEU A 1 85 ? 16.059 -7.353 -11.177 1.00 92.25 85 LEU A C 1
ATOM 651 O O . LEU A 1 85 ? 15.094 -7.324 -10.410 1.00 92.25 85 LEU A O 1
ATOM 655 N N . ASN A 1 86 ? 17.179 -8.014 -10.875 1.00 93.56 86 ASN A N 1
ATOM 656 C CA . ASN A 1 86 ? 17.367 -8.702 -9.596 1.00 93.56 86 ASN A CA 1
ATOM 657 C C . ASN A 1 86 ? 17.326 -7.721 -8.417 1.00 93.56 86 ASN A C 1
ATOM 659 O O . ASN A 1 86 ? 16.619 -7.965 -7.434 1.00 93.56 86 ASN A O 1
ATOM 663 N N . VAL A 1 87 ? 18.018 -6.585 -8.540 1.00 93.81 87 VAL A N 1
ATOM 664 C CA . VAL A 1 87 ? 17.988 -5.511 -7.537 1.00 93.81 87 VAL A CA 1
ATOM 665 C C . VAL A 1 87 ? 16.578 -4.932 -7.406 1.00 93.81 87 VAL A C 1
ATOM 667 O O . VAL A 1 87 ? 16.075 -4.804 -6.289 1.00 93.81 87 VAL A O 1
ATOM 670 N N . THR A 1 88 ? 15.899 -4.653 -8.520 1.00 94.50 88 THR A N 1
ATOM 671 C CA . THR A 1 88 ? 14.519 -4.150 -8.548 1.00 94.50 88 THR A CA 1
ATOM 672 C C . THR A 1 88 ? 13.570 -5.111 -7.826 1.00 94.50 88 THR A C 1
ATOM 674 O O . THR A 1 88 ? 12.796 -4.693 -6.968 1.00 94.50 88 THR A O 1
ATOM 677 N N . ARG A 1 89 ? 13.653 -6.422 -8.084 1.00 94.44 89 ARG A N 1
ATOM 678 C CA . ARG A 1 89 ? 12.827 -7.431 -7.396 1.00 94.44 89 ARG A CA 1
ATOM 679 C C . ARG A 1 89 ? 13.101 -7.478 -5.895 1.00 94.44 89 ARG A C 1
ATOM 681 O O . ARG A 1 89 ? 12.154 -7.524 -5.106 1.00 94.44 89 ARG A O 1
ATOM 688 N N . ALA A 1 90 ? 14.372 -7.455 -5.496 1.00 94.31 90 ALA A N 1
ATOM 689 C CA . ALA A 1 90 ? 14.762 -7.475 -4.090 1.00 94.31 90 ALA A CA 1
ATOM 690 C C . ALA A 1 90 ? 14.244 -6.235 -3.343 1.00 94.31 90 ALA A C 1
ATOM 692 O O . ALA A 1 90 ? 13.583 -6.372 -2.312 1.00 94.31 90 ALA A O 1
ATOM 693 N N . ARG A 1 91 ? 14.447 -5.041 -3.916 1.00 93.81 91 ARG A N 1
ATOM 694 C CA . ARG A 1 91 ? 13.954 -3.767 -3.370 1.00 93.81 91 ARG A CA 1
ATOM 695 C C . ARG A 1 91 ? 12.438 -3.740 -3.252 1.00 93.81 91 ARG A C 1
ATOM 697 O O . ARG A 1 91 ? 11.912 -3.356 -2.211 1.00 93.81 91 ARG A O 1
ATOM 704 N N . PHE A 1 92 ? 11.727 -4.206 -4.275 1.00 94.44 92 PHE A N 1
ATOM 705 C CA . PHE A 1 92 ? 10.271 -4.276 -4.227 1.00 94.44 92 PHE A CA 1
ATOM 706 C C . PHE A 1 92 ? 9.781 -5.212 -3.113 1.00 94.44 92 PHE A C 1
ATOM 708 O O . PHE A 1 92 ? 8.841 -4.879 -2.391 1.00 94.44 92 PHE A O 1
ATOM 715 N N . LYS A 1 93 ? 10.420 -6.379 -2.938 1.00 94.44 93 LYS A N 1
ATOM 716 C CA . LYS A 1 93 ? 10.072 -7.331 -1.871 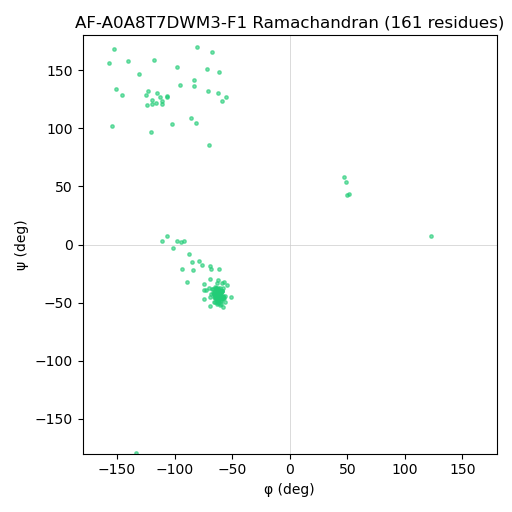1.00 94.44 93 LYS A CA 1
ATOM 717 C C . LYS A 1 93 ? 10.254 -6.712 -0.484 1.00 94.44 93 LYS A C 1
ATOM 719 O O . LYS A 1 93 ? 9.358 -6.838 0.348 1.00 94.44 93 LYS A O 1
ATOM 724 N N . GLU A 1 94 ? 11.373 -6.030 -0.261 1.00 94.94 94 GLU A N 1
ATOM 725 C CA . GLU A 1 94 ? 11.675 -5.308 0.980 1.00 94.94 94 GLU A CA 1
ATOM 726 C C . GLU A 1 94 ? 10.635 -4.207 1.254 1.00 94.94 94 GLU A C 1
ATOM 728 O O . GLU A 1 94 ? 9.981 -4.204 2.297 1.00 94.94 94 GLU A O 1
ATOM 733 N N . GLN A 1 95 ? 10.383 -3.333 0.274 1.00 91.81 95 GLN A N 1
ATOM 734 C CA . GLN A 1 95 ? 9.390 -2.261 0.390 1.00 91.81 95 GLN A CA 1
ATOM 735 C C . GLN A 1 95 ? 7.975 -2.795 0.642 1.00 91.81 95 GLN A C 1
ATOM 737 O O . GLN A 1 95 ? 7.224 -2.234 1.443 1.00 91.81 95 GLN A O 1
ATOM 742 N N . LYS A 1 96 ? 7.591 -3.889 -0.025 1.00 92.00 96 LYS A N 1
ATOM 743 C CA . LYS A 1 96 ? 6.289 -4.533 0.171 1.00 92.00 96 LYS A CA 1
ATOM 744 C C . LYS A 1 96 ? 6.149 -5.105 1.582 1.00 92.00 96 LYS A C 1
ATOM 746 O O . LYS A 1 96 ? 5.073 -4.977 2.163 1.00 92.00 96 LYS A O 1
ATOM 751 N N . ALA A 1 97 ? 7.204 -5.712 2.126 1.00 94.69 97 ALA A N 1
ATOM 752 C CA . ALA A 1 97 ? 7.209 -6.224 3.494 1.00 94.69 97 ALA A CA 1
ATOM 753 C C . ALA A 1 97 ? 7.021 -5.088 4.511 1.00 94.69 97 ALA A C 1
ATOM 755 O O . ALA A 1 97 ? 6.096 -5.152 5.317 1.00 94.69 97 ALA A O 1
ATOM 756 N N . LEU A 1 98 ? 7.790 -4.002 4.382 1.00 94.69 98 LEU A N 1
ATOM 757 C CA . LEU A 1 98 ? 7.673 -2.825 5.251 1.00 94.69 98 LEU A CA 1
ATOM 758 C C . LEU A 1 98 ? 6.287 -2.173 5.173 1.00 94.69 98 LEU A C 1
ATOM 760 O O . LEU A 1 98 ? 5.689 -1.836 6.193 1.00 94.69 98 LEU A O 1
ATOM 764 N N . ARG A 1 99 ? 5.726 -2.019 3.965 1.00 91.44 99 ARG A N 1
ATOM 765 C CA . ARG A 1 99 ? 4.364 -1.481 3.789 1.00 91.44 99 ARG A CA 1
ATOM 766 C C . ARG A 1 99 ? 3.312 -2.364 4.459 1.00 91.44 99 ARG A C 1
ATOM 768 O O . ARG A 1 99 ? 2.366 -1.833 5.040 1.00 91.44 99 ARG A O 1
ATOM 775 N N . LYS A 1 100 ? 3.469 -3.688 4.382 1.00 94.81 100 LYS A N 1
ATOM 776 C CA . LYS A 1 100 ? 2.570 -4.647 5.031 1.00 94.81 100 LYS A CA 1
ATOM 777 C C . LYS A 1 100 ? 2.653 -4.535 6.554 1.00 94.81 100 LYS A C 1
ATOM 779 O O . LYS A 1 100 ? 1.620 -4.375 7.194 1.00 94.81 100 LYS A O 1
ATOM 784 N N . GLU A 1 101 ? 3.858 -4.545 7.112 1.00 96.25 101 GLU A N 1
ATOM 785 C CA . GLU A 1 101 ? 4.082 -4.421 8.556 1.00 96.25 101 GLU A CA 1
ATOM 786 C C . GLU A 1 101 ? 3.551 -3.087 9.103 1.00 96.25 101 GLU A C 1
ATOM 788 O O . GLU A 1 101 ? 2.871 -3.045 10.131 1.00 96.25 101 GLU A O 1
ATOM 793 N N . LEU A 1 102 ? 3.763 -1.989 8.368 1.00 95.62 102 LEU A N 1
ATOM 794 C CA . LEU A 1 102 ? 3.205 -0.683 8.710 1.00 95.62 102 LEU A CA 1
ATOM 795 C C . LEU A 1 102 ? 1.671 -0.699 8.710 1.00 95.62 102 LEU A C 1
ATOM 797 O O . LEU A 1 102 ? 1.049 -0.116 9.599 1.00 95.62 102 LEU A O 1
ATOM 801 N N . ALA A 1 103 ? 1.049 -1.343 7.720 1.00 95.00 103 ALA A N 1
ATOM 802 C CA . ALA A 1 103 ? -0.404 -1.459 7.647 1.00 95.00 103 ALA A CA 1
ATOM 803 C C . ALA A 1 103 ? -0.966 -2.290 8.812 1.00 95.00 103 ALA A C 1
ATOM 805 O O . ALA A 1 103 ? -1.940 -1.877 9.443 1.00 95.00 103 ALA A O 1
ATOM 806 N N . GLU A 1 104 ? -0.330 -3.416 9.139 1.00 95.62 104 GLU A N 1
ATOM 807 C CA . GLU A 1 104 ? -0.707 -4.277 10.267 1.00 95.62 104 GLU A CA 1
ATOM 808 C C . GLU A 1 104 ? -0.554 -3.546 11.607 1.00 95.62 104 GLU A C 1
ATOM 810 O O . GLU A 1 104 ? -1.477 -3.551 12.422 1.00 95.62 104 GLU A O 1
ATOM 815 N N . THR A 1 105 ? 0.544 -2.813 11.796 1.00 95.88 105 THR A N 1
ATOM 816 C CA . THR A 1 105 ? 0.792 -2.011 13.003 1.00 95.88 105 THR A CA 1
ATOM 817 C C . THR A 1 105 ? -0.234 -0.890 13.160 1.00 95.88 105 THR A C 1
ATOM 819 O O . THR A 1 105 ? -0.808 -0.707 14.236 1.00 95.88 105 THR A O 1
ATOM 822 N N . LYS A 1 106 ? -0.522 -0.147 12.080 1.00 96.12 106 LYS A N 1
ATOM 823 C CA . LYS A 1 106 ? -1.555 0.903 12.089 1.00 96.12 106 LYS A CA 1
ATOM 824 C C . LYS A 1 106 ? -2.932 0.330 12.410 1.00 96.12 106 LYS A C 1
ATOM 826 O O . LYS A 1 106 ? -3.673 0.938 13.182 1.00 96.12 106 LYS A O 1
ATOM 831 N N . LYS A 1 107 ? -3.259 -0.839 11.852 1.00 93.94 107 LYS A N 1
ATOM 832 C CA . LYS A 1 107 ? -4.514 -1.539 12.131 1.00 93.94 107 LYS A CA 1
ATOM 833 C C . LYS A 1 107 ? -4.610 -1.942 13.603 1.00 93.94 107 LYS A C 1
ATOM 835 O O . LYS A 1 107 ? -5.597 -1.595 14.244 1.00 93.94 107 LYS A O 1
ATOM 840 N N . ALA A 1 108 ? -3.579 -2.578 14.158 1.00 93.06 108 ALA A N 1
ATOM 841 C CA . ALA A 1 108 ? -3.546 -2.975 15.566 1.00 93.06 108 ALA A CA 1
ATOM 842 C C . ALA A 1 108 ? -3.678 -1.768 16.513 1.00 93.06 108 ALA A C 1
ATOM 844 O O . ALA A 1 108 ? -4.414 -1.817 17.500 1.00 93.06 108 ALA A O 1
ATOM 845 N N . LEU A 1 109 ? -3.022 -0.647 16.18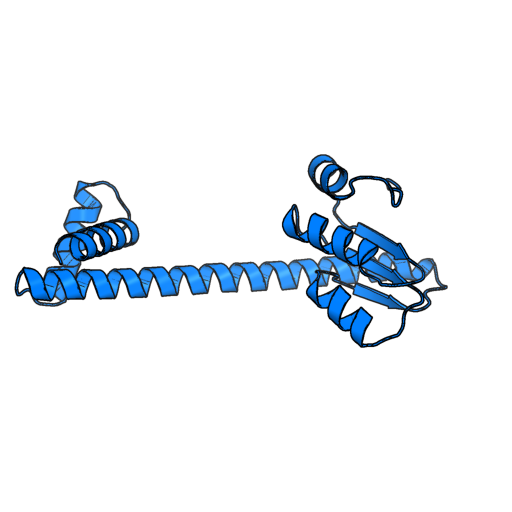9 1.00 95.38 109 LEU A N 1
ATOM 846 C CA . LEU A 1 109 ? -3.145 0.590 16.958 1.00 95.38 109 LEU A CA 1
ATOM 847 C C . LEU A 1 109 ? -4.563 1.174 16.891 1.00 95.38 109 LEU A C 1
ATOM 849 O O . LEU A 1 109 ? -5.093 1.606 17.916 1.00 95.38 109 LEU A O 1
ATOM 853 N N . HIS A 1 110 ? -5.176 1.203 15.705 1.00 94.62 110 HIS A N 1
ATOM 854 C CA . HIS A 1 110 ? -6.550 1.678 15.545 1.00 94.62 110 HIS A CA 1
ATOM 855 C C . HIS A 1 110 ? -7.533 0.797 16.328 1.00 94.62 110 HIS A C 1
ATOM 857 O O . HIS A 1 110 ? -8.341 1.324 17.091 1.00 94.62 110 HIS A O 1
ATOM 863 N N . GLU A 1 111 ? -7.419 -0.529 16.215 1.00 92.94 111 GLU A N 1
ATOM 864 C CA . GLU A 1 111 ? -8.235 -1.482 16.978 1.00 92.94 111 GLU A CA 1
ATOM 865 C C . GLU A 1 111 ? -8.083 -1.271 18.490 1.00 92.94 111 GLU A C 1
ATOM 867 O O . GLU A 1 111 ? -9.086 -1.170 19.196 1.00 92.94 111 GLU A O 1
ATOM 872 N N . ARG A 1 112 ? -6.851 -1.097 18.992 1.00 94.44 112 ARG A N 1
ATOM 873 C CA . ARG A 1 112 ? -6.612 -0.795 20.412 1.00 94.44 112 ARG A CA 1
ATOM 874 C C . ARG A 1 112 ? -7.297 0.504 20.837 1.00 94.44 112 ARG A C 1
ATOM 876 O O . ARG A 1 112 ? -7.999 0.510 21.841 1.00 94.44 112 ARG A O 1
ATOM 883 N N . LYS A 1 113 ? -7.155 1.590 20.067 1.00 96.12 113 LYS A N 1
ATOM 884 C CA . LYS A 1 113 ? -7.816 2.877 20.368 1.00 96.12 113 LYS A CA 1
ATOM 885 C C . LYS A 1 113 ? -9.340 2.746 20.433 1.00 96.12 113 LYS A C 1
ATOM 887 O O . LYS A 1 113 ? -9.964 3.343 21.308 1.00 96.12 113 LYS A O 1
ATOM 892 N N . ARG A 1 114 ? -9.937 1.964 19.530 1.00 95.25 114 ARG A N 1
ATOM 893 C CA . ARG A 1 114 ? -11.384 1.706 19.512 1.00 95.25 114 ARG A CA 1
ATOM 894 C C . ARG A 1 114 ? -11.830 0.922 20.744 1.00 95.25 114 ARG A C 1
ATOM 896 O O . ARG A 1 114 ? -12.792 1.319 21.391 1.00 95.25 114 ARG A O 1
ATOM 903 N N . VAL A 1 115 ? -11.098 -0.125 21.122 1.00 95.81 115 VAL A N 1
ATOM 904 C CA . VAL A 1 115 ? -11.362 -0.898 22.350 1.00 95.81 115 VAL A CA 1
ATOM 905 C C . VAL A 1 115 ? -11.308 -0.007 23.594 1.00 95.81 115 VAL A C 1
ATOM 907 O O . VAL A 1 115 ? -12.222 -0.061 24.413 1.00 95.81 115 VAL A O 1
ATOM 910 N N . GLU A 1 116 ? -10.301 0.861 23.716 1.00 96.38 116 GLU A N 1
ATOM 911 C CA . GLU A 1 116 ? -10.205 1.811 24.834 1.00 96.38 116 GLU A CA 1
ATOM 912 C C . GLU A 1 116 ? -11.374 2.813 24.856 1.00 96.38 116 GLU A C 1
ATOM 914 O O . GLU A 1 116 ? -11.986 3.023 25.905 1.00 96.38 116 GLU A O 1
ATOM 919 N N . LYS A 1 117 ? -11.752 3.384 23.700 1.00 95.62 117 LYS A N 1
ATOM 920 C CA . LYS A 1 117 ? -12.905 4.302 23.596 1.00 95.62 117 LYS A CA 1
ATOM 921 C C . LYS A 1 117 ? -14.207 3.606 24.015 1.00 95.62 117 LYS A C 1
ATOM 923 O O . LYS A 1 117 ? -14.974 4.170 24.793 1.00 95.62 117 LYS A O 1
ATOM 928 N N . ALA A 1 118 ? -14.437 2.377 23.552 1.00 95.75 118 ALA A N 1
ATOM 929 C CA . ALA A 1 118 ? -15.622 1.594 23.899 1.00 95.75 118 ALA A CA 1
ATOM 930 C C . ALA A 1 118 ? -15.681 1.232 25.393 1.00 95.75 118 ALA A C 1
ATOM 932 O O . ALA A 1 118 ? -16.741 1.372 26.008 1.00 95.75 118 ALA A O 1
ATOM 933 N N . LYS A 1 119 ? -14.547 0.850 26.007 1.00 95.44 119 LYS A N 1
ATOM 934 C CA . LYS A 1 119 ? -14.458 0.676 27.469 1.00 95.44 119 LYS A CA 1
ATOM 935 C C . LYS A 1 119 ? -14.868 1.956 28.192 1.00 95.44 119 LYS A C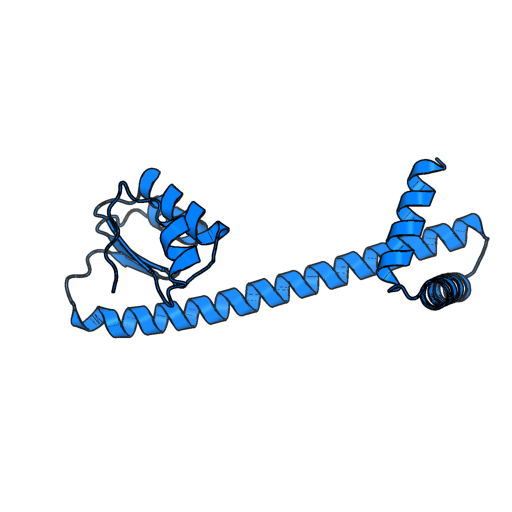 1
ATOM 937 O O . LYS A 1 119 ? -15.738 1.900 29.055 1.00 95.44 119 LYS A O 1
ATOM 942 N N . GLY A 1 120 ? -14.309 3.103 27.798 1.00 95.56 120 GLY A N 1
ATOM 943 C CA . GLY A 1 120 ? -14.631 4.399 28.398 1.00 95.56 120 GLY A CA 1
ATOM 944 C C . GLY A 1 120 ? -16.118 4.761 28.311 1.00 95.56 120 GLY A C 1
ATOM 945 O O . GLY A 1 120 ? -16.672 5.298 29.268 1.00 95.56 120 GLY A O 1
ATOM 946 N N . ILE A 1 121 ? -16.787 4.423 27.203 1.00 94.31 121 ILE A N 1
ATOM 947 C CA . ILE A 1 121 ? -18.242 4.587 27.055 1.00 94.31 121 ILE A CA 1
ATOM 948 C C . ILE A 1 121 ? -18.983 3.707 28.068 1.00 94.31 121 ILE A C 1
ATOM 950 O O . ILE A 1 121 ? -19.796 4.214 28.834 1.00 94.31 121 ILE A O 1
ATOM 954 N N . ILE A 1 122 ? -18.667 2.409 28.138 1.00 93.75 122 ILE A N 1
ATOM 955 C CA . ILE A 1 122 ? -19.326 1.487 29.078 1.00 93.75 122 ILE A CA 1
ATOM 956 C C . ILE A 1 122 ? -19.116 1.919 30.530 1.00 93.75 122 ILE A C 1
ATOM 958 O O . ILE A 1 122 ? -20.064 1.886 31.314 1.00 93.75 122 ILE A O 1
ATOM 962 N N . MET A 1 123 ? -17.897 2.334 30.882 1.00 95.62 123 MET A N 1
ATOM 963 C CA . MET A 1 123 ? -17.571 2.833 32.218 1.00 95.62 123 MET A CA 1
ATOM 964 C C . MET A 1 123 ? -18.468 4.015 32.591 1.00 95.62 123 MET A C 1
ATOM 966 O O . MET A 1 123 ? -19.038 4.020 33.677 1.00 95.62 123 MET A O 1
ATOM 970 N N . LYS A 1 124 ? -18.655 4.979 31.679 1.00 92.75 124 LY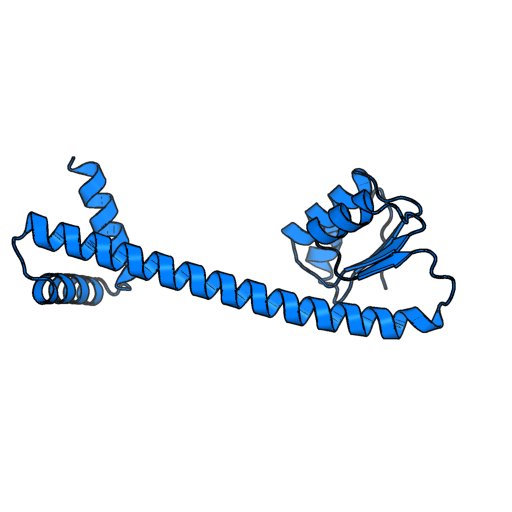S A N 1
ATOM 971 C CA . LYS A 1 124 ? -19.510 6.153 31.909 1.00 92.75 124 LYS A CA 1
ATOM 972 C C . LYS A 1 124 ? -20.994 5.798 31.983 1.00 92.75 124 LYS A C 1
ATOM 974 O O . LYS A 1 124 ? -21.678 6.266 32.882 1.00 92.75 124 LYS A O 1
ATOM 979 N N . THR A 1 125 ? -21.492 4.973 31.064 1.00 90.25 125 THR A N 1
ATOM 980 C CA . THR A 1 125 ? -22.926 4.657 30.969 1.00 90.25 125 THR A CA 1
ATOM 981 C C . THR A 1 125 ? -23.401 3.707 32.068 1.00 90.25 125 THR A C 1
ATOM 983 O O . THR A 1 125 ? -24.545 3.799 32.498 1.00 90.25 125 THR A O 1
ATOM 986 N N . LYS A 1 126 ? -22.550 2.773 32.511 1.00 90.00 126 LYS A N 1
ATOM 987 C CA . LYS A 1 126 ? -22.909 1.743 33.502 1.00 90.00 126 LYS A CA 1
ATOM 988 C C . LYS A 1 126 ? -22.222 1.918 34.858 1.00 90.00 126 LYS A C 1
ATOM 990 O O . LYS A 1 126 ? -22.386 1.055 35.713 1.00 90.00 126 LYS A O 1
ATOM 995 N N . SER A 1 127 ? -21.439 2.984 35.036 1.00 92.94 127 SER A N 1
ATOM 996 C CA . SER A 1 127 ? -20.660 3.250 36.256 1.00 92.94 127 SER A CA 1
ATOM 997 C C . SER A 1 127 ? -19.796 2.054 36.684 1.00 92.94 127 SER A C 1
ATOM 999 O O . SER A 1 127 ? -19.746 1.690 37.855 1.00 92.94 127 SER A O 1
ATOM 1001 N N . LEU A 1 128 ? -19.139 1.415 35.712 1.00 93.62 128 LEU A N 1
ATOM 1002 C CA . LEU A 1 128 ? -18.296 0.235 35.921 1.00 93.62 128 LEU A CA 1
ATOM 1003 C C . LEU A 1 128 ? -16.816 0.613 36.009 1.00 93.62 128 LEU A C 1
ATOM 1005 O O . LEU A 1 128 ? -16.378 1.581 35.383 1.00 93.62 128 LEU A O 1
ATOM 1009 N N . SER A 1 129 ? -16.031 -0.201 36.720 1.00 95.62 129 SER A N 1
ATOM 1010 C CA . SER A 1 129 ? -14.570 -0.132 36.636 1.00 95.62 129 SER A CA 1
ATOM 1011 C C . SER A 1 129 ? -14.071 -0.569 35.253 1.00 95.62 129 SER A C 1
ATOM 1013 O O . SER A 1 129 ? -14.800 -1.190 34.472 1.00 95.62 129 SER A O 1
ATOM 1015 N N . GLU A 1 130 ? -12.809 -0.275 34.945 1.00 93.75 130 GLU A N 1
ATOM 1016 C CA . GLU A 1 130 ? -12.195 -0.672 33.675 1.00 93.75 130 GLU A CA 1
ATOM 1017 C C . GLU A 1 130 ? -12.238 -2.196 33.458 1.00 93.75 130 GLU A C 1
ATOM 1019 O O . GLU A 1 130 ? -12.670 -2.659 32.398 1.00 93.75 130 GLU A O 1
ATOM 1024 N N . ASP A 1 131 ? -11.879 -2.976 34.482 1.00 94.88 131 ASP A N 1
ATOM 1025 C CA . ASP A 1 131 ? -11.904 -4.443 34.432 1.00 94.88 131 ASP A CA 1
ATOM 1026 C C . ASP A 1 131 ? -13.316 -4.982 34.186 1.00 94.88 131 ASP A C 1
ATOM 1028 O O . ASP A 1 131 ? -13.524 -5.914 33.401 1.00 94.88 131 ASP A O 1
ATOM 1032 N N . GLN A 1 132 ? -14.320 -4.389 34.836 1.00 95.81 132 GLN A N 1
ATOM 1033 C CA . GLN A 1 132 ? -15.720 -4.764 34.646 1.00 95.81 132 GLN A CA 1
ATOM 1034 C C . GLN A 1 132 ? -16.201 -4.425 33.230 1.00 95.81 132 GLN A C 1
ATOM 1036 O O . GLN A 1 132 ? -16.872 -5.247 32.600 1.00 95.81 132 GLN A O 1
ATOM 1041 N N . ALA A 1 133 ? -15.828 -3.257 32.702 1.00 95.75 133 ALA A N 1
ATOM 1042 C CA . ALA A 1 133 ? -16.168 -2.837 31.346 1.00 95.75 133 ALA A CA 1
ATOM 1043 C C . ALA A 1 133 ? -15.528 -3.749 30.287 1.00 95.75 133 ALA A C 1
ATOM 1045 O O . ALA A 1 133 ? -16.215 -4.204 29.368 1.00 95.75 133 ALA A O 1
ATOM 1046 N N . TYR A 1 134 ? -14.243 -4.087 30.440 1.00 95.00 134 TYR A N 1
ATOM 1047 C CA . TYR A 1 134 ? -13.555 -5.012 29.538 1.00 95.00 134 TYR A CA 1
ATOM 1048 C C . TYR A 1 134 ? -14.191 -6.406 29.558 1.00 95.00 134 TYR A C 1
ATOM 1050 O O . TYR A 1 134 ? -14.491 -6.971 28.503 1.00 95.00 134 TYR A O 1
ATOM 1058 N N . ASN A 1 135 ? -14.473 -6.943 30.749 1.00 95.81 135 ASN A N 1
ATOM 1059 C CA . ASN A 1 135 ? -15.137 -8.237 30.896 1.00 95.81 135 ASN A CA 1
ATOM 1060 C C . ASN A 1 135 ? -16.546 -8.241 30.286 1.00 95.81 135 ASN A C 1
ATOM 1062 O O . ASN A 1 135 ? -16.936 -9.226 29.656 1.00 95.81 135 ASN A O 1
ATOM 1066 N N . ALA A 1 136 ? -17.299 -7.146 30.419 1.00 93.69 136 ALA A N 1
ATOM 1067 C CA . ALA A 1 136 ? -18.605 -6.999 29.784 1.00 93.69 136 ALA A CA 1
ATOM 1068 C C . ALA A 1 136 ? -18.499 -7.006 28.249 1.00 93.69 136 ALA A C 1
ATOM 1070 O O . ALA A 1 136 ? -19.233 -7.753 27.599 1.00 93.69 136 ALA A O 1
ATOM 1071 N N . MET A 1 137 ? -17.555 -6.256 27.663 1.00 94.56 137 MET A N 1
ATOM 1072 C CA . MET A 1 137 ? -17.312 -6.302 26.213 1.00 94.56 137 MET A CA 1
ATOM 1073 C C . MET A 1 137 ? -16.898 -7.691 25.744 1.00 94.56 137 MET A C 1
ATOM 1075 O O . MET A 1 137 ? -17.385 -8.164 24.720 1.00 94.56 137 MET A O 1
ATOM 1079 N N . ARG A 1 138 ? -16.011 -8.362 26.487 1.00 95.00 138 ARG A N 1
ATOM 1080 C CA . ARG A 1 138 ? -15.552 -9.711 26.149 1.00 95.00 138 ARG A CA 1
ATOM 1081 C C . ARG A 1 138 ? -16.707 -10.712 26.168 1.00 95.00 138 ARG A C 1
ATOM 1083 O O . ARG A 1 138 ? -16.819 -11.508 25.241 1.00 95.00 138 ARG A O 1
ATOM 1090 N N . LYS A 1 139 ? -17.590 -10.646 27.170 1.00 95.31 139 LYS A N 1
ATOM 1091 C CA . LYS A 1 139 ? -18.809 -11.470 27.224 1.00 95.31 139 LYS A CA 1
ATOM 1092 C C . LYS A 1 139 ? -19.726 -11.204 26.029 1.00 95.31 139 LYS A C 1
ATOM 1094 O O . LYS A 1 139 ? -20.188 -12.154 25.410 1.00 95.31 139 LYS A O 1
ATOM 1099 N N . LEU A 1 140 ? -19.941 -9.938 25.662 1.00 93.56 140 LEU A N 1
ATOM 1100 C CA . LEU A 1 140 ? -20.720 -9.582 24.470 1.00 93.56 140 LEU A CA 1
ATOM 1101 C C . LEU A 1 140 ? -20.088 -10.144 23.188 1.00 93.56 140 LEU A C 1
ATOM 1103 O O . LEU A 1 140 ? -20.787 -10.731 22.368 1.00 93.56 140 LEU A O 1
ATOM 1107 N N . ALA A 1 141 ? -18.768 -10.033 23.039 1.00 95.00 141 ALA A N 1
ATOM 1108 C CA . ALA A 1 141 ? -18.040 -10.583 21.897 1.00 95.00 141 ALA A CA 1
ATOM 1109 C C . ALA A 1 141 ? -18.227 -12.101 21.769 1.00 95.00 141 ALA A C 1
ATOM 1111 O O . ALA A 1 141 ? -18.541 -12.589 20.685 1.00 95.00 141 ALA A O 1
ATOM 1112 N N . MET A 1 142 ? -18.119 -12.833 22.883 1.00 95.75 142 MET A N 1
ATOM 1113 C CA . MET A 1 142 ? -18.339 -14.283 22.916 1.00 95.75 142 MET A CA 1
ATOM 1114 C C . MET A 1 142 ? -19.791 -14.650 22.591 1.00 95.75 142 MET A C 1
ATOM 1116 O O . MET A 1 142 ? -20.019 -15.507 21.743 1.00 95.75 142 MET A O 1
ATOM 1120 N N . ASN A 1 143 ? -20.767 -13.964 23.193 1.00 95.81 143 ASN A N 1
ATOM 1121 C CA . ASN A 1 143 ? -22.192 -14.231 22.966 1.00 95.81 143 ASN A CA 1
ATOM 1122 C C . ASN A 1 143 ? -22.619 -13.992 21.509 1.00 95.81 143 ASN A C 1
ATOM 1124 O O . ASN A 1 143 ? -23.526 -14.656 21.019 1.00 95.81 143 ASN A O 1
ATOM 1128 N N . HIS A 1 144 ? -21.968 -13.055 20.815 1.00 93.81 144 HIS A N 1
ATOM 1129 C CA . HIS A 1 144 ? -22.254 -12.738 19.415 1.00 93.81 144 HIS A CA 1
ATOM 1130 C C . HIS A 1 144 ? -21.300 -13.408 18.415 1.00 93.81 144 HIS A C 1
ATOM 1132 O O . HIS A 1 144 ? -21.425 -13.150 17.220 1.00 93.81 144 HIS A O 1
ATOM 1138 N N . ASN A 1 145 ? -20.359 -14.242 18.876 1.00 95.00 145 ASN A N 1
ATOM 1139 C CA . ASN A 1 145 ? -19.302 -14.850 18.060 1.00 95.00 145 ASN A CA 1
ATOM 1140 C C . ASN A 1 145 ? -18.542 -13.827 17.184 1.00 95.00 145 ASN A C 1
ATOM 1142 O O . ASN A 1 145 ? -18.277 -14.057 16.004 1.00 95.00 145 ASN A O 1
ATOM 1146 N N . LYS A 1 146 ? -18.226 -12.664 17.764 1.00 95.25 146 LYS A N 1
ATOM 1147 C CA . LYS A 1 146 ? -17.527 -11.550 17.105 1.00 95.25 146 LYS A CA 1
ATOM 1148 C C . LYS A 1 146 ? -16.194 -11.268 17.778 1.00 95.25 146 LYS A C 1
ATOM 1150 O O . LYS A 1 146 ? -15.984 -11.589 18.948 1.00 95.25 146 LYS A O 1
ATOM 1155 N N . ARG A 1 147 ? -15.280 -10.610 17.065 1.00 94.44 147 ARG A N 1
ATOM 1156 C CA . ARG A 1 147 ? -14.034 -10.114 17.661 1.00 94.44 147 ARG A CA 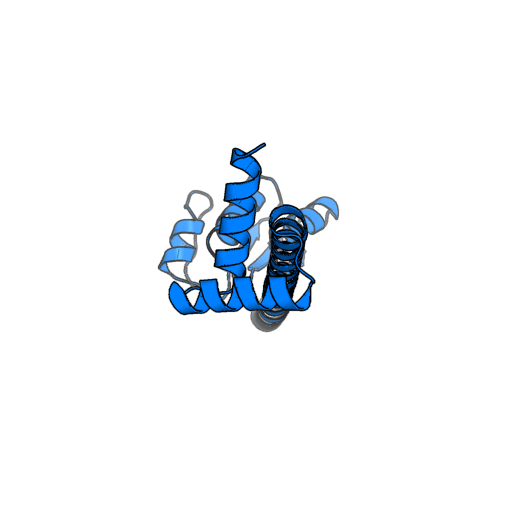1
ATOM 1157 C C . ARG A 1 147 ? -14.325 -8.925 18.569 1.00 94.44 147 ARG A C 1
ATOM 1159 O O . ARG A 1 147 ? -15.233 -8.133 18.323 1.00 94.44 147 ARG A O 1
ATOM 1166 N N . ILE A 1 148 ? -13.492 -8.744 19.593 1.00 93.56 148 ILE A N 1
ATOM 1167 C CA . ILE A 1 148 ? -13.649 -7.638 20.550 1.00 93.56 148 ILE A CA 1
ATOM 1168 C C . ILE A 1 148 ? -13.598 -6.258 19.873 1.00 93.56 148 ILE A C 1
ATOM 1170 O O . ILE A 1 148 ? -14.325 -5.357 20.278 1.00 93.56 148 ILE A O 1
ATOM 1174 N N . GLY A 1 149 ? -12.804 -6.110 18.805 1.00 93.69 149 GLY A N 1
ATOM 1175 C CA . GLY A 1 149 ? -12.749 -4.882 18.008 1.00 93.69 149 GLY A CA 1
ATOM 1176 C C . GLY A 1 149 ? -14.066 -4.568 17.289 1.00 93.69 149 GLY A C 1
ATOM 1177 O O . GLY A 1 149 ? -14.466 -3.412 17.234 1.00 93.69 149 GLY A O 1
ATOM 1178 N N . GLU A 1 150 ? -14.790 -5.584 16.809 1.00 94.19 150 GLU A N 1
ATOM 1179 C CA . GLU A 1 150 ? -16.089 -5.397 16.144 1.00 94.19 150 GLU A CA 1
ATOM 1180 C C . GLU A 1 150 ? -17.179 -4.969 17.134 1.00 94.19 150 GLU A C 1
ATOM 1182 O O . GLU A 1 150 ? -18.032 -4.144 16.808 1.00 94.19 150 GLU A O 1
ATOM 1187 N N . ILE A 1 151 ? -17.145 -5.514 18.355 1.00 95.62 151 ILE A N 1
ATOM 1188 C CA . ILE A 1 151 ? -18.021 -5.074 19.448 1.00 95.62 151 ILE A CA 1
ATOM 1189 C C . ILE A 1 151 ? -17.686 -3.643 19.866 1.00 95.62 151 ILE A C 1
ATOM 1191 O O . ILE A 1 151 ? -18.597 -2.846 20.075 1.00 95.62 151 ILE A O 1
ATOM 1195 N N . ALA A 1 152 ? -16.399 -3.300 19.954 1.00 95.62 152 ALA A N 1
ATOM 1196 C CA . ALA A 1 152 ? -15.979 -1.945 20.283 1.00 95.62 152 ALA A CA 1
ATOM 1197 C C . ALA A 1 152 ? -16.521 -0.923 19.270 1.00 95.62 152 ALA A C 1
ATOM 1199 O O . ALA A 1 152 ? -17.059 0.103 19.680 1.00 95.62 152 ALA A O 1
ATOM 1200 N N . GLU A 1 153 ? -16.456 -1.223 17.969 1.00 94.62 153 GLU A N 1
ATOM 1201 C CA . GLU A 1 153 ? -17.046 -0.362 16.937 1.00 94.62 153 GLU A CA 1
ATOM 1202 C C . GLU A 1 153 ? -18.566 -0.229 17.087 1.00 94.62 153 GLU A C 1
ATOM 1204 O O . GLU A 1 153 ? -19.078 0.884 17.070 1.00 94.62 153 GLU A O 1
ATOM 1209 N N . GLN A 1 154 ? -19.290 -1.328 17.326 1.00 93.75 154 GLN A N 1
ATOM 1210 C CA . GLN A 1 154 ? -20.745 -1.280 17.541 1.00 93.75 154 GLN A CA 1
ATOM 1211 C C . GLN A 1 154 ? -21.134 -0.414 18.743 1.00 93.75 154 GLN A C 1
ATOM 1213 O O . GLN A 1 154 ? -22.094 0.349 18.663 1.00 93.75 154 GLN A O 1
ATOM 1218 N N . ILE A 1 155 ? -20.383 -0.503 19.844 1.00 93.56 155 ILE A N 1
ATOM 1219 C CA . ILE A 1 155 ? -20.612 0.318 21.040 1.00 93.56 155 ILE A CA 1
ATOM 1220 C C . ILE A 1 155 ? -20.367 1.798 20.733 1.00 93.56 155 ILE A C 1
ATOM 1222 O O . ILE A 1 155 ? -21.169 2.642 21.129 1.00 93.56 155 ILE A O 1
ATOM 1226 N N . ILE A 1 156 ? -19.285 2.115 20.015 1.00 94.50 156 ILE A N 1
ATOM 1227 C CA . ILE A 1 156 ? -18.971 3.493 19.620 1.00 94.50 156 ILE A CA 1
ATOM 1228 C C . ILE A 1 156 ? -20.071 4.048 18.713 1.00 94.50 156 ILE A C 1
ATOM 1230 O O . ILE A 1 156 ? -20.612 5.109 19.017 1.00 94.50 156 ILE A O 1
ATOM 1234 N N . SER A 1 157 ? -20.456 3.320 17.663 1.00 93.12 157 SER A N 1
ATOM 1235 C CA . SER A 1 157 ? -21.517 3.745 16.746 1.00 93.12 157 SER A CA 1
ATOM 1236 C C . SER A 1 157 ? -22.855 3.939 17.457 1.00 93.12 157 SER A C 1
ATOM 1238 O O . SER A 1 157 ? -23.537 4.924 17.206 1.00 93.12 157 SER A O 1
ATOM 1240 N N . ALA A 1 158 ? -23.220 3.050 18.387 1.00 90.31 158 ALA A N 1
ATOM 1241 C CA . ALA A 1 158 ? -24.440 3.209 19.176 1.00 90.31 158 ALA A CA 1
ATOM 1242 C C . ALA A 1 158 ? -24.392 4.456 20.075 1.00 90.31 158 ALA A C 1
ATOM 1244 O O . ALA A 1 158 ? -25.399 5.141 20.224 1.00 90.31 158 ALA A O 1
ATOM 1245 N N . SER A 1 159 ? -23.227 4.780 20.648 1.00 88.56 159 SER A N 1
ATOM 1246 C CA . SER A 1 159 ? -23.070 5.981 21.478 1.00 88.56 159 SER A CA 1
ATOM 1247 C C . SER A 1 159 ? -23.146 7.286 20.685 1.00 88.56 159 SER A C 1
ATOM 1249 O O . SER A 1 159 ? -23.594 8.284 21.228 1.00 88.56 159 SER A O 1
ATOM 1251 N N . GLU A 1 160 ? -22.739 7.279 19.412 1.00 84.12 160 GLU A N 1
ATOM 1252 C CA . GLU A 1 160 ? -22.763 8.462 18.539 1.00 84.12 160 GLU A CA 1
ATOM 1253 C C . GLU A 1 160 ? -24.179 8.801 18.038 1.00 84.12 160 GLU A C 1
ATOM 1255 O O . GLU A 1 160 ? -24.407 9.923 17.610 1.00 84.12 160 GLU A O 1
ATOM 1260 N N . VAL A 1 161 ? -25.128 7.859 18.114 1.00 73.94 161 VAL A N 1
ATOM 1261 C CA . VAL A 1 161 ? -26.544 8.060 17.735 1.00 73.94 161 VAL A CA 1
ATOM 1262 C C . VAL A 1 161 ? -27.420 8.457 18.933 1.00 73.94 161 VAL A C 1
ATOM 1264 O O . VAL A 1 161 ? -28.506 8.997 18.758 1.00 73.94 161 VAL A O 1
ATOM 1267 N 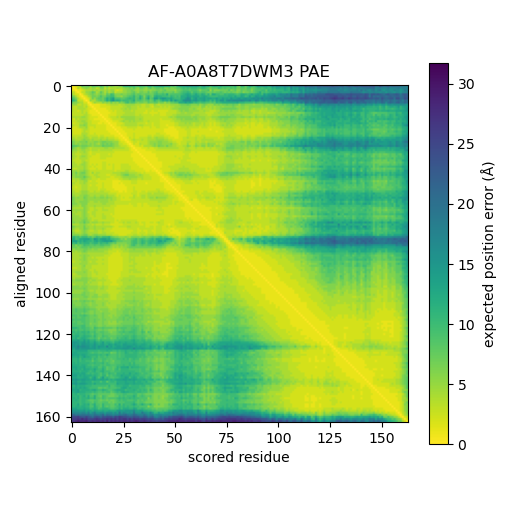N . LEU A 1 162 ? -26.971 8.161 20.157 1.00 59.75 162 LEU A N 1
ATOM 1268 C CA . LEU A 1 162 ? -27.703 8.423 21.405 1.00 59.75 162 LEU A CA 1
ATOM 1269 C C . LEU A 1 162 ? -27.371 9.788 22.040 1.00 59.75 162 LEU A C 1
ATOM 1271 O O . LEU A 1 162 ? -27.872 10.083 23.126 1.00 59.75 162 LEU A O 1
ATOM 1275 N N . VAL A 1 163 ? -26.526 10.590 21.384 1.00 48.41 163 VAL A N 1
ATOM 1276 C CA . VAL A 1 163 ? -26.183 11.981 21.729 1.00 48.41 163 VAL A CA 1
ATOM 1277 C C . VAL A 1 163 ? -26.748 12.892 20.651 1.00 48.41 163 VAL A C 1
ATOM 1279 O O . VAL A 1 163 ? -27.300 13.947 21.025 1.00 48.41 163 VAL A O 1
#

Nearest PDB structures (foldseek):
  6ww6-assembly1_A  TM=8.180E-01  e=4.885E-08  Enterococcus faecalis
  1qo0-assembly1_E  TM=8.295E-01  e=1.708E-06  Pseudomonas aeruginosa
  1sd5-assembly1_A  TM=5.292E-01  e=7.786E-08  Mycobacterium tuberculosis H37Rv
  4l85-assembly2_C-2  TM=8.864E-01  e=9.796E-04  Escherichia coli K-12
  4kfc-assembly1_B  TM=8.001E-01  e=1.754E-03  Escherichia coli K-12

Radius of gyration: 24.43 Å; Cα contacts (8 Å, |Δi|>4): 167; chains: 1; bounding box: 52×31×63 Å